Protein AF-E8LFG8-F1 (afdb_monomer_lite)

Secondary structure (DSSP, 8-state):
-HHHHT-TTS-HHHHHHHHHHHHHHHS--GGGGGG----SS--HHHHHHHHHHHH-

pLDDT: mean 93.54, std 4.25, range [75.06, 97.69]

Radius of gyration: 13.63 Å; chains: 1; bounding box: 33×19×35 Å

Foldseek 3Di:
DVVQQPDPPDHNVVSVVVVVVVCVVPVDPDPCVVLDDDCPPPDPVVVVVSVVVSVD

Structure (mmCIF, N/CA/C/O backbone):
data_AF-E8LFG8-F1
#
_entry.id   AF-E8LFG8-F1
#
loop_
_atom_site.group_PDB
_atom_site.id
_atom_site.type_symbol
_atom_site.label_atom_id
_atom_site.label_alt_id
_atom_site.label_comp_id
_atom_site.label_asym_id
_atom_site.label_entity_id
_atom_site.label_seq_id
_atom_site.pdbx_PDB_ins_code
_atom_site.Cartn_x
_atom_site.Cartn_y
_atom_site.Cartn_z
_atom_site.occupancy
_atom_site.B_iso_or_equiv
_atom_site.auth_seq_id
_atom_site.auth_comp_id
_atom_site.auth_asym_id
_atom_site.auth_atom_id
_atom_site.pdbx_PDB_model_num
ATOM 1 N N . MET A 1 1 ? 2.461 7.475 -6.757 1.00 75.06 1 MET A N 1
ATOM 2 C CA . MET A 1 1 ? 3.141 6.636 -7.777 1.00 75.06 1 MET A CA 1
ATOM 3 C C . MET A 1 1 ? 4.664 6.610 -7.678 1.00 75.06 1 MET A C 1
ATOM 5 O O . MET A 1 1 ? 5.196 5.511 -7.614 1.00 75.06 1 MET A O 1
ATOM 9 N N . LYS A 1 2 ? 5.374 7.755 -7.634 1.00 84.06 2 LYS A N 1
ATOM 10 C CA . LYS A 1 2 ? 6.855 7.810 -7.687 1.00 84.06 2 LYS A CA 1
ATOM 11 C C . LYS A 1 2 ? 7.561 6.784 -6.778 1.00 84.06 2 LYS A C 1
ATOM 13 O O . LYS A 1 2 ? 8.339 5.974 -7.264 1.00 84.06 2 LYS A O 1
ATOM 18 N N . ARG A 1 3 ? 7.166 6.718 -5.497 1.00 86.19 3 ARG A N 1
ATOM 19 C CA . ARG A 1 3 ? 7.722 5.767 -4.511 1.00 86.19 3 ARG A CA 1
ATOM 20 C C . ARG A 1 3 ? 7.608 4.289 -4.900 1.00 86.19 3 ARG A C 1
ATOM 22 O O . ARG A 1 3 ? 8.458 3.507 -4.500 1.00 86.19 3 ARG A O 1
ATOM 29 N N . ALA A 1 4 ? 6.547 3.890 -5.601 1.00 87.00 4 ALA A N 1
ATOM 30 C CA . ALA A 1 4 ? 6.305 2.490 -5.949 1.00 87.00 4 ALA A CA 1
ATOM 31 C C . ALA A 1 4 ? 7.066 2.071 -7.217 1.00 87.00 4 ALA A C 1
ATOM 33 O O . ALA A 1 4 ? 7.594 0.968 -7.270 1.00 87.00 4 ALA A O 1
ATOM 34 N N . ILE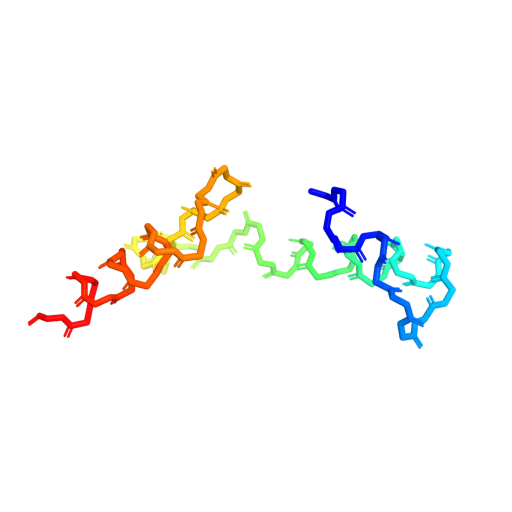 A 1 5 ? 7.185 2.983 -8.189 1.00 88.12 5 ILE A N 1
ATOM 35 C CA . ILE A 1 5 ? 7.905 2.760 -9.453 1.00 88.12 5 ILE A CA 1
ATOM 36 C C . ILE A 1 5 ? 9.428 2.727 -9.233 1.00 88.12 5 ILE A C 1
ATOM 38 O O . ILE A 1 5 ? 10.137 1.996 -9.917 1.00 88.12 5 ILE A O 1
ATOM 42 N N . GLU A 1 6 ? 9.935 3.492 -8.261 1.00 89.50 6 GLU A N 1
ATOM 43 C CA . GLU A 1 6 ? 11.370 3.603 -7.940 1.00 89.50 6 GLU A CA 1
ATOM 44 C C . GLU A 1 6 ? 11.888 2.509 -6.982 1.00 89.50 6 GLU A C 1
ATOM 46 O O . GLU A 1 6 ? 13.022 2.581 -6.508 1.00 89.50 6 GLU A O 1
ATOM 51 N N . ARG A 1 7 ? 11.084 1.487 -6.655 1.00 88.69 7 ARG A N 1
ATOM 52 C CA . ARG A 1 7 ? 11.520 0.411 -5.750 1.00 88.69 7 ARG A CA 1
ATOM 53 C C . ARG A 1 7 ? 12.588 -0.449 -6.422 1.00 88.69 7 ARG A C 1
ATOM 55 O O . ARG A 1 7 ? 12.333 -1.065 -7.447 1.00 88.69 7 ARG A O 1
ATOM 62 N N . SER A 1 8 ? 13.738 -0.600 -5.772 1.00 91.38 8 SER A N 1
ATOM 63 C CA . SER A 1 8 ? 14.894 -1.338 -6.306 1.00 91.38 8 SER A CA 1
ATOM 64 C C . SER A 1 8 ? 14.733 -2.863 -6.380 1.00 91.38 8 SER A C 1
ATOM 66 O O . SER A 1 8 ? 15.603 -3.535 -6.922 1.00 91.38 8 SER A O 1
ATOM 68 N N . LYS A 1 9 ? 13.659 -3.432 -5.813 1.00 92.44 9 LYS A N 1
ATOM 69 C CA . LYS A 1 9 ? 13.465 -4.891 -5.730 1.00 92.44 9 LYS A CA 1
ATOM 70 C C . LYS A 1 9 ? 13.107 -5.534 -7.077 1.00 92.44 9 LYS A C 1
ATOM 72 O O . LYS A 1 9 ? 13.416 -6.704 -7.274 1.00 92.44 9 LYS A O 1
ATOM 77 N N . LEU A 1 10 ? 12.423 -4.801 -7.951 1.00 93.31 10 LEU A N 1
ATOM 78 C CA . LEU A 1 10 ? 11.972 -5.255 -9.268 1.00 93.31 10 LEU A CA 1
ATOM 79 C C . LEU A 1 10 ? 12.394 -4.222 -10.311 1.00 93.31 10 LEU A C 1
ATOM 81 O O . LEU A 1 10 ? 12.690 -3.075 -9.966 1.00 93.31 10 LEU A O 1
ATOM 85 N N . ASP A 1 11 ? 12.410 -4.619 -11.579 1.00 94.50 11 ASP A N 1
ATOM 86 C CA . ASP A 1 11 ? 12.594 -3.665 -12.661 1.00 94.50 11 ASP A CA 1
ATOM 87 C C . ASP A 1 11 ? 11.393 -2.706 -12.761 1.00 94.50 11 ASP A C 1
ATOM 89 O O . ASP A 1 11 ? 10.311 -2.917 -12.199 1.00 94.50 11 ASP A O 1
ATOM 93 N N . ARG A 1 12 ? 11.611 -1.596 -13.468 1.00 93.06 12 ARG A N 1
ATOM 94 C CA . ARG A 1 12 ? 10.637 -0.508 -13.569 1.00 93.06 12 AR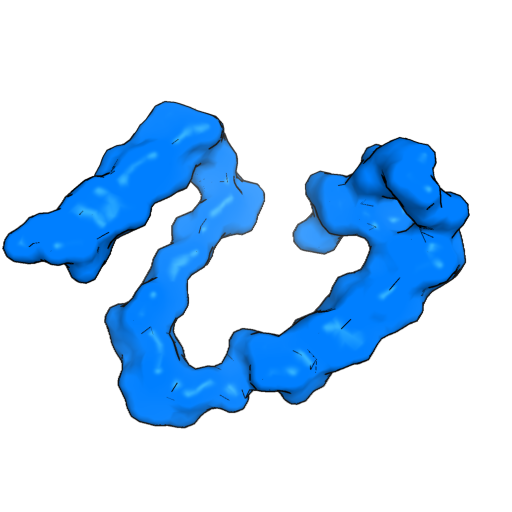G A CA 1
ATOM 95 C C . ARG A 1 12 ? 9.332 -0.946 -14.235 1.00 93.06 12 ARG A C 1
ATOM 97 O O . ARG A 1 12 ? 8.284 -0.446 -13.837 1.00 93.06 12 ARG A O 1
ATOM 104 N N . GLU A 1 13 ? 9.392 -1.817 -15.238 1.00 94.75 13 GLU A N 1
ATOM 105 C CA . GLU A 1 13 ? 8.213 -2.272 -15.978 1.00 94.75 13 GLU A CA 1
ATOM 106 C C . GLU A 1 13 ? 7.351 -3.169 -15.090 1.00 94.75 13 GLU A C 1
ATOM 108 O O . GLU A 1 13 ? 6.175 -2.867 -14.879 1.00 94.75 13 GLU A O 1
ATOM 113 N N . THR A 1 14 ? 7.971 -4.151 -14.432 1.00 95.31 14 THR A N 1
ATOM 114 C CA . THR A 1 1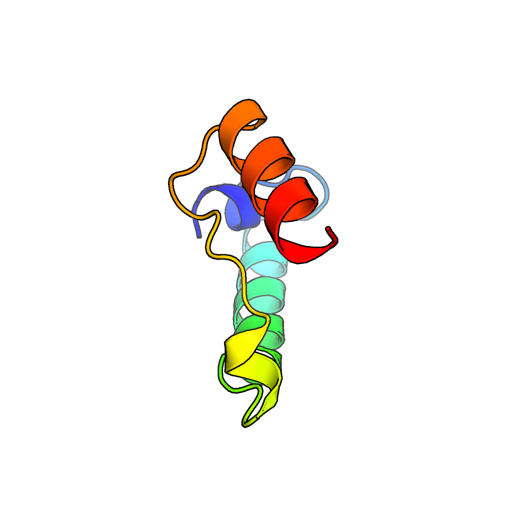4 ? 7.291 -5.022 -13.466 1.00 95.31 14 THR A CA 1
ATOM 115 C C . THR A 1 14 ? 6.692 -4.225 -12.299 1.00 95.31 14 THR A C 1
ATOM 117 O O . THR A 1 14 ? 5.573 -4.497 -11.861 1.00 95.31 14 THR A O 1
ATOM 120 N N . ASN A 1 15 ? 7.387 -3.195 -11.794 1.00 95.31 15 ASN A N 1
ATOM 121 C CA . ASN A 1 15 ? 6.834 -2.314 -10.758 1.00 95.31 15 ASN A CA 1
ATOM 122 C C . ASN A 1 15 ? 5.580 -1.558 -11.235 1.00 95.31 15 ASN A C 1
ATOM 124 O O . ASN A 1 15 ? 4.651 -1.377 -10.448 1.00 95.31 15 ASN A O 1
ATOM 128 N N . ILE A 1 16 ? 5.546 -1.094 -12.489 1.00 94.44 16 ILE A N 1
ATOM 129 C CA . ILE A 1 16 ? 4.385 -0.384 -13.048 1.00 94.44 16 ILE A CA 1
ATOM 130 C C . ILE A 1 16 ? 3.197 -1.339 -13.169 1.00 94.44 16 ILE A C 1
ATOM 132 O O . ILE A 1 16 ? 2.119 -1.020 -12.670 1.00 94.44 16 ILE A O 1
ATOM 136 N N . GLU A 1 17 ? 3.394 -2.518 -13.761 1.00 95.56 17 GLU A N 1
ATOM 137 C CA . GLU A 1 17 ? 2.329 -3.516 -13.917 1.00 95.56 17 GLU A CA 1
ATOM 138 C C . GLU A 1 17 ? 1.743 -3.939 -12.563 1.00 95.56 17 GLU A C 1
ATOM 140 O O . GLU A 1 17 ? 0.520 -4.018 -12.398 1.00 95.56 17 GLU A O 1
ATOM 145 N N . LEU A 1 18 ? 2.607 -4.146 -11.563 1.00 94.19 18 LEU A N 1
ATOM 146 C CA . LEU A 1 18 ? 2.185 -4.470 -10.206 1.00 94.19 18 LEU A CA 1
ATOM 147 C C . LEU A 1 18 ? 1.327 -3.354 -9.600 1.00 94.19 18 LEU A C 1
ATOM 149 O O . LEU A 1 18 ? 0.271 -3.634 -9.036 1.00 94.19 18 LEU A O 1
ATOM 153 N N . VAL A 1 19 ? 1.758 -2.094 -9.719 1.00 93.19 19 VAL A N 1
ATOM 154 C CA . VAL A 1 19 ? 1.016 -0.944 -9.181 1.00 93.19 19 VAL A CA 1
ATOM 155 C C . VAL A 1 19 ? -0.349 -0.806 -9.850 1.00 93.19 19 VAL A C 1
ATOM 157 O O . VAL A 1 19 ? -1.338 -0.639 -9.142 1.00 93.19 19 VAL A O 1
ATOM 160 N N . GLU A 1 20 ? -0.426 -0.923 -11.175 1.00 94.62 20 GLU A N 1
ATOM 161 C CA . GLU A 1 20 ? -1.693 -0.864 -11.918 1.00 94.62 20 GLU A CA 1
ATOM 162 C C . GLU A 1 20 ? -2.636 -2.013 -11.536 1.00 94.62 20 GLU A C 1
ATOM 164 O O . GLU A 1 20 ? -3.843 -1.820 -11.365 1.00 94.62 20 GLU A O 1
ATOM 169 N N . THR A 1 21 ? -2.087 -3.216 -11.350 1.00 95.94 21 THR A N 1
ATOM 170 C CA . THR A 1 21 ? -2.858 -4.389 -10.919 1.00 95.94 21 THR A CA 1
ATOM 171 C C . THR A 1 21 ? -3.398 -4.211 -9.503 1.00 95.94 21 THR A C 1
ATOM 173 O O . THR A 1 21 ? -4.587 -4.429 -9.270 1.00 95.94 21 THR A O 1
ATOM 176 N N . MET A 1 22 ? -2.561 -3.768 -8.562 1.00 93.88 22 MET A N 1
ATOM 177 C CA . MET A 1 22 ? -2.987 -3.484 -7.190 1.00 93.88 22 MET A CA 1
ATOM 178 C C . MET A 1 22 ? -3.998 -2.337 -7.142 1.00 93.88 22 MET A C 1
ATOM 180 O O . MET A 1 22 ? -4.969 -2.414 -6.395 1.00 93.88 22 MET A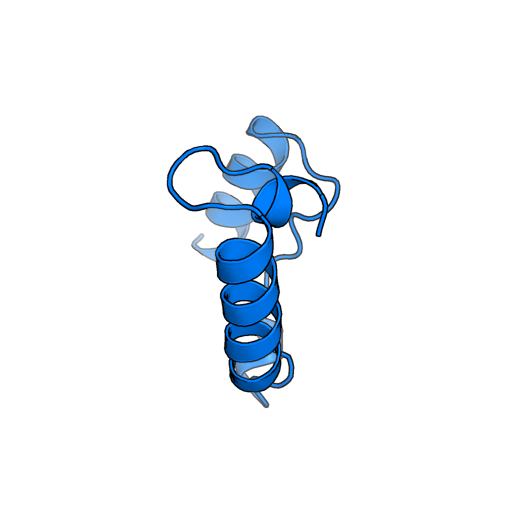 O 1
ATOM 184 N N . TRP A 1 23 ? -3.825 -1.290 -7.952 1.00 94.06 23 TRP A N 1
ATOM 185 C CA . TRP A 1 23 ? -4.748 -0.157 -7.964 1.00 94.06 23 TRP A CA 1
ATOM 186 C C . TRP A 1 23 ? -6.177 -0.604 -8.269 1.00 94.06 23 TRP A C 1
ATOM 188 O O . TRP A 1 23 ? -7.087 -0.264 -7.524 1.00 94.06 23 TRP A O 1
ATOM 198 N N . LYS A 1 24 ? -6.371 -1.474 -9.266 1.00 95.44 24 LYS A N 1
ATOM 199 C CA . LYS A 1 24 ? -7.693 -2.042 -9.590 1.00 95.44 24 LYS A CA 1
ATOM 200 C C . LYS A 1 24 ? -8.333 -2.818 -8.434 1.00 95.44 24 LYS A C 1
ATOM 202 O O . LYS A 1 24 ? -9.554 -2.909 -8.377 1.00 95.44 24 LYS A O 1
ATOM 207 N N . GLN A 1 25 ? -7.528 -3.397 -7.543 1.00 94.12 25 GLN A N 1
ATOM 208 C CA . GLN A 1 25 ? -8.011 -4.154 -6.385 1.00 94.12 25 GLN A CA 1
ATOM 209 C C . GLN A 1 25 ? -8.362 -3.248 -5.199 1.00 94.12 25 GLN A C 1
ATOM 211 O O . GLN A 1 25 ? -9.255 -3.585 -4.428 1.00 94.12 25 GLN A O 1
ATOM 216 N N . PHE A 1 26 ? -7.669 -2.115 -5.048 1.00 94.81 26 PHE A N 1
ATOM 217 C CA . PHE A 1 26 ? -7.747 -1.272 -3.850 1.00 94.81 26 PHE A CA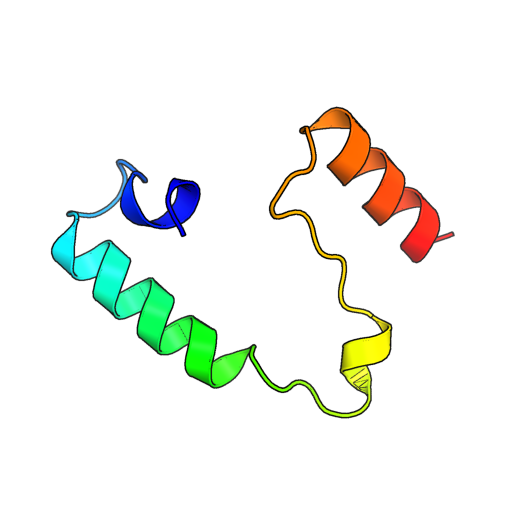 1
ATOM 218 C C . PHE A 1 26 ? -8.321 0.134 -4.087 1.00 94.81 26 PHE A C 1
ATOM 220 O O . PHE A 1 26 ? -8.493 0.869 -3.123 1.00 94.81 26 PHE A O 1
ATOM 227 N N . SER A 1 27 ? -8.645 0.524 -5.325 1.00 95.06 27 SER A N 1
ATOM 228 C CA . SER A 1 27 ? -9.208 1.850 -5.640 1.00 95.06 27 SER A CA 1
ATOM 229 C C . SER A 1 27 ? -10.697 2.000 -5.309 1.00 95.06 27 SER A C 1
ATOM 231 O O . SER A 1 27 ? -11.263 3.063 -5.551 1.00 95.06 27 SER A O 1
ATOM 233 N N . ASN A 1 28 ? -11.352 0.921 -4.874 1.00 96.44 28 ASN A N 1
ATOM 234 C CA . ASN A 1 28 ? -12.739 0.931 -4.423 1.00 96.44 28 ASN A CA 1
ATOM 235 C C . ASN A 1 28 ? -12.971 -0.194 -3.404 1.00 96.44 28 ASN A C 1
ATOM 237 O O . ASN A 1 28 ? -13.182 -1.351 -3.769 1.00 96.44 28 ASN A O 1
ATOM 241 N N . LEU A 1 29 ? -12.940 0.161 -2.125 1.00 95.94 29 LEU A N 1
ATOM 242 C CA . LEU A 1 29 ? -13.115 -0.728 -0.979 1.00 95.94 29 LEU A CA 1
ATOM 243 C C . LEU A 1 29 ? -14.542 -0.689 -0.400 1.00 95.94 29 LEU A C 1
ATOM 245 O O . LEU A 1 29 ? -14.818 -1.323 0.624 1.00 95.94 29 LEU A O 1
ATOM 249 N N . GLY A 1 30 ? -15.464 0.047 -1.029 1.00 96.88 30 GLY A N 1
ATOM 250 C CA . GLY A 1 30 ? -16.851 0.175 -0.582 1.00 96.88 30 GLY A CA 1
ATOM 251 C C . GLY A 1 30 ? -16.963 0.752 0.832 1.00 96.88 30 GLY A C 1
ATOM 252 O O . GLY A 1 30 ? -16.468 1.837 1.119 1.00 96.88 30 GLY A O 1
ATOM 253 N N . ILE A 1 31 ? -17.609 0.028 1.751 1.00 96.94 31 ILE A N 1
ATOM 254 C CA . ILE A 1 31 ? -17.790 0.495 3.139 1.00 96.94 31 ILE A CA 1
ATOM 255 C C . ILE A 1 31 ? -16.463 0.692 3.887 1.00 96.94 31 ILE A C 1
ATOM 257 O O . ILE A 1 31 ? -16.402 1.453 4.852 1.00 96.94 31 ILE A O 1
ATOM 261 N N . TYR A 1 32 ?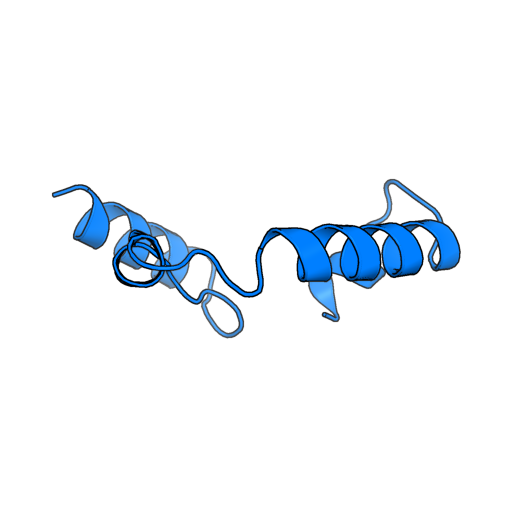 -15.397 0.019 3.446 1.00 95.56 32 TYR A N 1
ATOM 262 C CA . TYR A 1 32 ? -14.089 0.087 4.087 1.00 95.56 32 TYR A CA 1
ATOM 263 C C . TYR A 1 32 ? -13.273 1.308 3.661 1.00 95.56 32 TYR A C 1
ATOM 265 O O . TYR A 1 32 ? -12.229 1.553 4.260 1.00 95.56 32 TYR A O 1
ATOM 273 N N . GLU A 1 33 ? -13.759 2.114 2.711 1.00 96.25 33 GLU A N 1
ATOM 274 C CA . GLU A 1 33 ? -13.163 3.416 2.375 1.00 96.25 33 GLU A CA 1
ATOM 275 C C . GLU A 1 33 ? -13.034 4.318 3.609 1.00 96.25 33 GLU A C 1
ATOM 277 O O . GLU A 1 33 ? -12.063 5.053 3.758 1.00 96.25 33 GLU A O 1
ATOM 282 N N . LEU A 1 34 ? -13.953 4.180 4.573 1.00 94.94 34 LEU A N 1
ATOM 283 C CA . LEU A 1 34 ? -13.897 4.883 5.856 1.00 94.94 34 LEU A CA 1
ATOM 284 C C . LEU A 1 34 ? -12.636 4.564 6.673 1.00 94.94 34 LEU A C 1
ATOM 286 O O . LEU A 1 34 ? -12.307 5.317 7.587 1.00 94.94 34 LEU A O 1
ATOM 290 N N . ASN A 1 35 ? -11.935 3.469 6.370 1.00 94.81 35 ASN A N 1
ATOM 291 C CA . ASN A 1 35 ? -10.713 3.045 7.052 1.00 94.81 35 ASN A CA 1
ATOM 292 C C . ASN A 1 35 ? -9.432 3.399 6.286 1.00 94.81 35 ASN A C 1
ATOM 294 O O . ASN A 1 35 ? -8.343 3.175 6.813 1.00 94.81 35 ASN A O 1
ATOM 298 N N . VAL A 1 36 ? -9.535 3.947 5.072 1.00 95.06 36 VAL A N 1
ATOM 299 C CA . VAL A 1 36 ? -8.368 4.337 4.276 1.00 95.06 36 VAL A CA 1
ATOM 300 C C . VAL A 1 36 ? -7.646 5.509 4.938 1.00 95.06 36 VAL A C 1
ATOM 302 O O . VAL A 1 36 ? -8.259 6.479 5.383 1.00 95.06 36 VAL A O 1
ATOM 305 N N . ILE A 1 37 ? -6.318 5.412 4.987 1.00 95.50 37 ILE A N 1
ATOM 306 C CA . ILE A 1 37 ? -5.428 6.484 5.430 1.00 95.50 37 ILE A CA 1
ATOM 307 C C . ILE A 1 37 ? -4.580 6.893 4.226 1.00 95.50 37 ILE A C 1
ATOM 309 O O . ILE A 1 37 ? -3.718 6.130 3.781 1.00 95.50 37 ILE A O 1
ATOM 313 N N . ASP A 1 38 ? -4.808 8.093 3.694 1.00 93.69 38 ASP A N 1
ATOM 314 C CA . ASP A 1 38 ? -3.957 8.632 2.633 1.00 93.69 38 ASP A CA 1
ATOM 315 C C . ASP A 1 38 ? -2.608 9.076 3.218 1.00 93.69 38 ASP A C 1
ATOM 317 O O . ASP A 1 38 ? -2.529 9.900 4.125 1.00 93.69 38 ASP A O 1
ATOM 321 N N . THR A 1 39 ? -1.526 8.502 2.695 1.00 94.31 39 THR A N 1
ATOM 322 C CA . THR A 1 39 ? -0.137 8.789 3.092 1.00 94.31 39 THR A CA 1
ATOM 323 C C . THR A 1 39 ? 0.698 9.281 1.911 1.00 94.31 39 THR A C 1
ATOM 325 O O . THR A 1 39 ? 1.933 9.265 1.934 1.00 94.31 39 THR A O 1
ATOM 328 N N . THR A 1 40 ? 0.052 9.704 0.823 1.00 91.62 40 THR A N 1
ATOM 329 C CA . THR A 1 40 ? 0.725 10.073 -0.427 1.00 91.62 40 THR A CA 1
ATOM 330 C C . THR A 1 40 ? 1.745 11.189 -0.213 1.00 91.62 40 THR A C 1
ATOM 332 O O . THR A 1 40 ? 2.870 11.080 -0.707 1.00 91.62 40 THR A O 1
ATOM 335 N N . THR A 1 41 ? 1.405 12.208 0.574 1.00 93.31 41 THR A N 1
ATOM 336 C CA . THR A 1 41 ? 2.258 13.378 0.851 1.00 93.31 41 THR A CA 1
ATOM 337 C C . THR A 1 41 ? 2.871 13.382 2.251 1.00 93.31 41 THR A C 1
ATOM 339 O O . THR A 1 41 ? 3.708 14.235 2.539 1.00 93.31 41 THR A O 1
ATOM 342 N N . HIS A 1 42 ? 2.498 12.431 3.109 1.00 94.75 42 HIS A N 1
ATOM 343 C CA . HIS A 1 42 ? 2.985 12.371 4.481 1.00 94.75 42 HIS A CA 1
ATOM 344 C C . HIS A 1 42 ? 4.480 12.071 4.566 1.00 94.75 42 HIS A C 1
ATOM 346 O O . HIS A 1 42 ? 5.036 11.273 3.802 1.00 94.75 42 HIS A O 1
ATOM 352 N N . SER A 1 43 ? 5.121 12.672 5.570 1.00 95.81 43 SER A N 1
ATOM 353 C CA . SER A 1 43 ? 6.401 12.177 6.056 1.00 95.81 43 SER A CA 1
ATOM 354 C C . SER A 1 43 ? 6.209 10.834 6.772 1.00 95.81 43 SER A C 1
ATOM 356 O O . SER A 1 43 ? 5.090 10.400 7.066 1.00 95.81 43 SER A O 1
ATOM 358 N N . ILE A 1 44 ? 7.314 10.164 7.097 1.00 95.44 44 ILE A N 1
ATOM 359 C CA . ILE A 1 44 ? 7.270 8.942 7.913 1.00 95.44 44 ILE A CA 1
ATOM 360 C C . ILE A 1 44 ? 6.629 9.234 9.276 1.00 95.44 44 ILE A C 1
ATOM 362 O O . ILE A 1 44 ? 5.806 8.452 9.742 1.00 95.44 44 ILE A O 1
ATOM 366 N N . LYS A 1 45 ? 6.968 10.372 9.896 1.00 97.69 45 LYS A N 1
ATOM 367 C CA . LYS A 1 45 ? 6.441 10.755 11.209 1.00 97.69 45 LYS A CA 1
ATOM 368 C C . LYS A 1 45 ? 4.926 10.954 11.157 1.00 97.69 45 LYS A C 1
ATOM 370 O O . LYS A 1 45 ? 4.219 10.373 11.972 1.00 97.69 45 LYS A O 1
ATOM 375 N N . ASP A 1 46 ? 4.446 11.703 10.167 1.00 97.56 46 ASP A N 1
ATOM 376 C CA . ASP A 1 46 ? 3.011 11.983 10.020 1.00 97.56 46 ASP A CA 1
ATOM 377 C C . ASP A 1 46 ? 2.234 10.701 9.704 1.00 97.56 46 ASP A C 1
ATOM 379 O O . ASP A 1 46 ? 1.151 10.479 10.235 1.00 97.56 46 ASP A O 1
ATOM 383 N N . THR A 1 47 ? 2.832 9.805 8.908 1.00 96.69 47 THR A N 1
ATOM 384 C CA . THR A 1 47 ? 2.262 8.482 8.623 1.00 96.69 47 THR A CA 1
ATOM 385 C C . THR A 1 47 ? 2.082 7.660 9.900 1.00 96.69 47 THR A C 1
ATOM 387 O O . THR A 1 47 ? 1.022 7.074 10.100 1.00 96.69 47 THR A O 1
ATOM 390 N N . VAL A 1 48 ? 3.092 7.621 10.777 1.00 97.31 48 VAL A N 1
ATOM 391 C CA . VAL A 1 48 ? 3.003 6.895 12.055 1.00 97.31 48 VAL A CA 1
ATOM 392 C C . VAL A 1 48 ? 1.902 7.480 12.937 1.00 97.31 48 VAL A C 1
ATOM 394 O O . VAL A 1 48 ? 1.096 6.721 13.471 1.00 97.31 48 VAL A O 1
ATOM 397 N N . SER A 1 49 ? 1.827 8.807 13.053 1.00 97.25 49 SER A N 1
ATOM 398 C CA . SER A 1 49 ? 0.785 9.470 13.842 1.00 97.25 49 SER A CA 1
ATOM 399 C C . SER A 1 49 ? -0.623 9.181 13.313 1.00 97.25 49 SER A C 1
ATOM 401 O O . SER A 1 49 ? -1.490 8.813 14.099 1.00 97.25 49 SER A O 1
ATOM 403 N N . ALA A 1 50 ? -0.839 9.250 11.995 1.00 96.56 50 ALA A N 1
ATOM 404 C CA . ALA A 1 50 ? -2.141 8.965 11.388 1.00 96.56 50 ALA A CA 1
ATOM 405 C C . ALA A 1 50 ? -2.595 7.510 11.615 1.00 96.56 50 ALA A C 1
ATOM 407 O O . ALA A 1 50 ? -3.771 7.248 11.860 1.00 96.56 50 ALA A O 1
ATOM 408 N N . VAL A 1 51 ? -1.663 6.550 11.570 1.00 96.44 51 VAL A N 1
ATOM 409 C CA . VAL A 1 51 ? -1.961 5.141 11.881 1.00 96.44 51 VAL A CA 1
ATOM 410 C C . VAL A 1 51 ? -2.337 4.970 13.353 1.00 96.44 51 VAL A C 1
ATOM 412 O O . VAL A 1 51 ? -3.296 4.265 13.653 1.00 96.44 51 VAL A O 1
ATOM 415 N N . GLN A 1 52 ? -1.613 5.620 14.269 1.00 96.44 52 GLN A N 1
ATOM 416 C CA . GLN A 1 52 ? -1.916 5.567 15.702 1.00 96.44 52 GLN A CA 1
ATOM 417 C C . GLN A 1 52 ? -3.297 6.152 16.018 1.00 96.44 52 GLN A C 1
ATOM 419 O O . GLN A 1 52 ? -4.042 5.543 16.776 1.00 96.44 52 GLN A O 1
ATOM 424 N N . GLU A 1 53 ? -3.659 7.280 15.402 1.00 95.44 53 GLU A N 1
ATOM 425 C CA . GLU A 1 53 ? -4.971 7.918 15.578 1.00 95.44 53 GLU A CA 1
ATOM 426 C C . GLU A 1 53 ? -6.125 7.036 15.084 1.00 95.44 53 GLU A C 1
ATOM 428 O O . GLU A 1 53 ? -7.192 7.025 15.686 1.00 95.44 53 GLU A O 1
ATOM 433 N N . LYS A 1 54 ? -5.918 6.256 14.015 1.00 93.44 54 LYS A N 1
ATOM 434 C CA . LYS A 1 54 ? -6.963 5.390 13.449 1.00 93.44 54 LYS A CA 1
ATOM 435 C C . LYS A 1 54 ? -7.237 4.122 14.266 1.00 93.44 54 LYS A C 1
ATOM 437 O O . LYS A 1 54 ? -8.298 3.525 14.106 1.00 93.44 54 LYS A O 1
ATOM 442 N N . ILE A 1 55 ? -6.260 3.678 15.058 1.00 93.19 55 ILE A N 1
ATOM 443 C CA . ILE A 1 55 ? -6.321 2.436 15.848 1.00 93.19 55 ILE A CA 1
ATOM 444 C C . ILE A 1 55 ? -6.745 2.707 17.304 1.00 93.19 55 ILE A C 1
ATOM 446 O O . ILE A 1 55 ? -7.192 1.776 17.975 1.00 93.19 55 ILE A O 1
ATOM 450 N N . ALA A 1 56 ? -6.583 3.944 17.787 1.00 79.25 56 ALA A N 1
ATOM 451 C CA . ALA A 1 56 ? -6.985 4.379 19.127 1.00 79.25 56 ALA A CA 1
ATOM 452 C C . ALA A 1 56 ? -8.512 4.371 19.312 1.00 79.25 56 ALA A C 1
ATOM 454 O O . ALA A 1 56 ? -8.944 3.973 20.418 1.00 79.25 56 ALA A O 1
#

Sequence (56 aa):
MKRAIERSKLDRETNIELVETMWKQFSNLGIYELNVIDTTTHSIKDTVSAVQEKIA

InterPro domains:
  IPR027417 P-loop containing nucleoside triphosphate hydrolase [G3DSA:3.40.50.300] (1-56)

Organism: NCBI:txid626939